Protein AF-X0WWQ0-F1 (afdb_monomer_lite)

Foldseek 3Di:
DDPPDPPDDPPQPDCLVVVLVVCLVDPDDDDQDDDPPPCSQVSVLSSLQVSLVVQDWDKDWAPQLQDDQADDRQKIFIDTRNHRDDGNVVDNTPDIDHRPDNDCPPPVD

Organism: NCBI:txid412755

pLDDT: mean 82.16, std 15.16, range [34.56, 94.69]

InterPro domains:
  IPR027417 P-loop containing nucleoside triphosphate hydrolase [G3DSA:3.40.50.300] (18-108)
  IPR027417 P-loop containing nucleoside triphosphate hydrolase [SSF52540] (30-73)
  IPR032319 Clp1, P-loop domain [PF16575] (34-104)
  IPR045116 Clp1/Grc3 [PTHR12755] (29-106)

Secondary structure (DSSP, 8-state):
-------------TTHHHHHHHHHHS--------STTSSHHHHHHHHHHHHHHTT--EEEEE--TTS-SSSSTTEEEEEEE-S--S-GGGSPPSEEEE---SS-TTT--

Sequence (109 aa):
MKHEDLTEEYFMPGDWLEIANKILKDRGTVLVLGATDTGKSICTLLFANFWAKYGRKVGIVDIDIGQSDLGPPTTMGMALINKPINSLKEFSTDNLYFVGSTSPLNYFL

Radius of gyration: 15.57 Å; chains: 1; bounding box: 29×33×59 Å

Structure (mmCIF, N/CA/C/O backbone):
data_AF-X0WWQ0-F1
#
_entry.id   AF-X0WWQ0-F1
#
loop_
_atom_site.group_PDB
_atom_site.id
_atom_site.type_symbol
_atom_site.label_atom_id
_atom_site.label_alt_id
_atom_site.label_comp_id
_atom_site.label_asym_id
_atom_site.label_entity_id
_atom_site.label_seq_id
_atom_site.pdbx_PDB_ins_code
_atom_site.Cartn_x
_atom_site.Cartn_y
_atom_site.Cartn_z
_atom_site.occupancy
_atom_site.B_iso_or_equiv
_atom_site.auth_seq_id
_atom_site.auth_comp_id
_atom_site.auth_asym_id
_atom_site.auth_atom_id
_atom_site.pdbx_PDB_model_num
ATOM 1 N N . MET A 1 1 ? 7.263 8.455 36.707 1.00 35.47 1 MET A N 1
ATOM 2 C CA . MET A 1 1 ? 8.291 7.577 36.116 1.00 35.47 1 MET A CA 1
ATOM 3 C C . MET A 1 1 ? 7.726 7.053 34.803 1.00 35.47 1 MET A C 1
ATOM 5 O O . MET A 1 1 ? 6.810 6.250 34.844 1.00 35.47 1 MET A O 1
ATOM 9 N N . LYS A 1 2 ? 8.210 7.639 33.697 1.00 35.00 2 LYS A N 1
ATOM 10 C CA . LYS A 1 2 ? 7.995 7.325 32.269 1.00 35.00 2 LYS A CA 1
ATOM 11 C C . LYS A 1 2 ? 6.549 7.260 31.744 1.00 35.00 2 LYS A C 1
ATOM 13 O O . LYS A 1 2 ? 5.991 6.193 31.538 1.00 35.00 2 LYS A O 1
ATOM 18 N N . HIS A 1 3 ? 6.006 8.447 31.465 1.00 34.56 3 HIS A N 1
ATOM 19 C CA . HIS A 1 3 ? 5.033 8.668 30.391 1.00 34.56 3 HIS A CA 1
ATOM 20 C C . HIS A 1 3 ? 5.819 9.079 29.135 1.00 34.56 3 HIS A C 1
ATOM 22 O O . HIS A 1 3 ? 5.924 10.260 28.827 1.00 34.56 3 HIS A O 1
ATOM 28 N N . GLU A 1 4 ? 6.445 8.114 28.471 1.00 46.06 4 GLU A N 1
ATOM 29 C CA . GLU A 1 4 ? 7.058 8.283 27.150 1.00 46.06 4 GLU A CA 1
ATOM 30 C C . GLU A 1 4 ? 6.406 7.240 26.249 1.00 46.06 4 GLU A C 1
ATOM 32 O O . GLU A 1 4 ? 6.555 6.052 26.512 1.00 46.06 4 GLU A O 1
ATOM 37 N N . ASP A 1 5 ? 5.546 7.717 25.345 1.00 35.25 5 ASP A N 1
ATOM 38 C CA . ASP A 1 5 ? 5.314 7.225 23.970 1.00 35.25 5 ASP A CA 1
ATOM 39 C C . ASP A 1 5 ? 4.093 7.962 23.377 1.00 35.25 5 ASP A C 1
ATOM 41 O O . ASP A 1 5 ? 3.143 7.386 22.853 1.00 35.25 5 ASP A O 1
ATOM 45 N N . LEU A 1 6 ? 4.106 9.296 23.503 1.00 42.22 6 LEU A N 1
ATOM 46 C CA . LEU A 1 6 ? 3.237 10.210 22.756 1.00 42.22 6 LEU A CA 1
ATOM 47 C C . LEU A 1 6 ? 3.937 10.645 21.458 1.00 42.22 6 LEU A C 1
ATOM 49 O O . LEU A 1 6 ? 3.964 11.830 21.132 1.00 42.22 6 LEU A O 1
ATOM 53 N N . THR A 1 7 ? 4.526 9.708 20.713 1.00 39.75 7 THR A N 1
ATOM 54 C CA . THR A 1 7 ? 4.941 9.980 19.335 1.00 39.75 7 THR A CA 1
ATOM 55 C C . THR A 1 7 ? 3.697 10.028 18.447 1.00 39.75 7 THR A C 1
ATOM 57 O O . THR A 1 7 ? 3.233 9.038 17.895 1.00 39.75 7 THR A O 1
ATOM 60 N N . GLU A 1 8 ? 3.146 11.237 18.377 1.00 44.94 8 GLU A N 1
ATOM 61 C CA . GLU A 1 8 ? 2.806 11.888 17.113 1.00 44.94 8 GLU A CA 1
ATOM 62 C C . GLU A 1 8 ? 1.703 11.213 16.284 1.00 44.94 8 GLU A C 1
ATOM 64 O O . GLU A 1 8 ? 1.904 10.359 15.425 1.00 44.94 8 GLU A O 1
ATOM 69 N N . GLU A 1 9 ? 0.487 11.689 16.541 1.00 55.41 9 GLU A N 1
ATOM 70 C CA . GLU A 1 9 ? -0.631 11.762 15.603 1.00 55.41 9 GLU A CA 1
ATOM 71 C C . GLU A 1 9 ? -0.123 11.896 14.151 1.00 55.41 9 GLU A C 1
ATOM 73 O O . GLU A 1 9 ? 0.520 12.892 13.836 1.00 55.41 9 GLU A O 1
ATOM 78 N N . TYR A 1 10 ? -0.335 10.886 13.288 1.00 62.50 10 TYR A N 1
ATOM 79 C CA . TYR A 1 10 ? 0.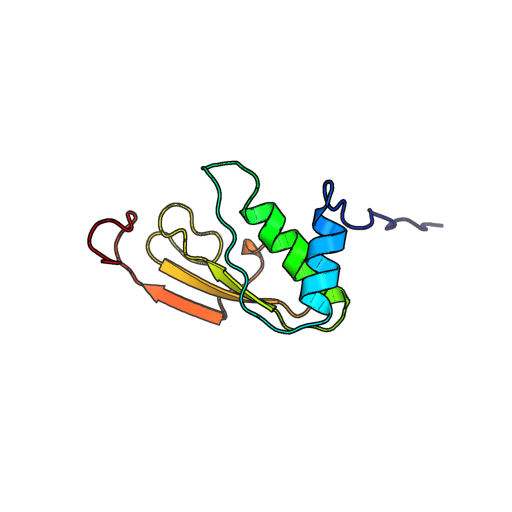169 10.889 11.904 1.00 62.50 10 TYR A CA 1
ATOM 80 C C . TYR A 1 10 ? -0.008 12.267 11.260 1.00 62.50 10 TYR A C 1
ATOM 82 O O . TYR A 1 10 ? -1.141 12.679 10.995 1.00 62.50 10 TYR A O 1
ATOM 90 N N . PHE A 1 11 ? 1.095 12.972 10.994 1.00 76.81 11 PHE A N 1
ATOM 91 C CA . PHE A 1 11 ? 1.030 14.207 10.230 1.00 76.81 11 PHE A CA 1
ATOM 92 C C . PHE A 1 11 ? 0.504 13.864 8.836 1.00 76.81 11 PHE A C 1
ATOM 94 O O . PHE A 1 11 ? 1.186 13.223 8.038 1.00 76.81 11 PHE A O 1
ATOM 101 N N . MET A 1 12 ? -0.738 14.257 8.569 1.00 87.44 12 MET A N 1
ATOM 102 C CA . MET A 1 12 ? -1.361 14.182 7.254 1.00 87.44 12 MET A CA 1
ATOM 103 C C . MET A 1 12 ? -1.150 15.537 6.568 1.00 87.44 12 MET A C 1
ATOM 105 O O . MET A 1 12 ? -1.735 16.523 7.018 1.00 87.44 12 MET A O 1
ATOM 109 N N . PRO A 1 13 ? -0.321 15.622 5.512 1.00 87.12 13 PRO A N 1
ATOM 110 C CA . PRO A 1 13 ? -0.047 16.880 4.829 1.00 87.12 13 PRO A CA 1
ATOM 111 C C . PRO A 1 13 ? -1.302 17.488 4.194 1.00 87.12 13 PRO A C 1
ATOM 113 O O . PRO A 1 13 ? -2.036 16.803 3.483 1.00 87.12 13 PRO A O 1
ATOM 116 N N . GLY A 1 14 ? -1.505 18.792 4.401 1.00 87.12 14 GLY A N 1
ATOM 117 C CA . GLY A 1 14 ? -2.559 19.569 3.742 1.00 87.12 14 GLY A CA 1
ATOM 118 C C . GLY A 1 14 ? -3.939 18.914 3.839 1.00 87.12 14 GLY A C 1
ATOM 119 O O . GLY A 1 14 ? -4.460 18.651 4.920 1.00 87.12 14 GLY A O 1
ATOM 120 N N . ASP A 1 15 ? -4.515 18.638 2.679 1.00 91.69 15 ASP A N 1
ATOM 121 C CA . ASP A 1 15 ? -5.892 18.203 2.470 1.00 91.69 15 ASP A CA 1
ATOM 122 C C . ASP A 1 15 ? -6.073 16.684 2.693 1.00 91.69 15 ASP A C 1
ATOM 124 O O . ASP A 1 15 ? -7.179 16.145 2.595 1.00 91.69 15 ASP A O 1
ATOM 128 N N . TRP A 1 16 ? -4.991 15.952 2.987 1.00 93.12 16 TRP A N 1
ATOM 129 C CA . TRP A 1 16 ? -4.993 14.486 3.057 1.00 93.12 16 TRP A CA 1
ATOM 130 C C . TRP A 1 16 ? -5.913 13.943 4.142 1.00 93.12 16 TRP A C 1
ATOM 132 O O . TRP A 1 16 ? -6.585 12.934 3.928 1.00 93.12 16 TRP A O 1
ATOM 142 N N . LEU A 1 17 ? -5.994 14.623 5.287 1.00 91.94 17 LEU A N 1
ATOM 143 C CA . LEU A 1 17 ? -6.887 14.216 6.368 1.00 91.94 17 LEU A CA 1
ATOM 144 C C . LEU A 1 17 ? -8.358 14.292 5.940 1.00 91.94 17 LEU A C 1
ATOM 146 O O . LEU A 1 17 ? -9.145 13.403 6.269 1.00 91.94 17 LEU A O 1
ATOM 150 N N . GLU A 1 18 ? -8.742 15.326 5.192 1.00 91.62 18 GLU A N 1
ATOM 151 C CA . GLU A 1 18 ? -10.106 15.471 4.676 1.00 91.62 18 GLU A CA 1
ATOM 152 C C . GLU A 1 18 ? -10.428 14.359 3.668 1.00 91.62 18 GLU A C 1
ATOM 154 O O . GLU A 1 18 ? -11.466 13.700 3.776 1.00 91.62 18 GLU A O 1
ATOM 159 N N . ILE A 1 19 ? -9.503 14.086 2.742 1.00 92.62 19 ILE A N 1
ATOM 160 C CA . ILE A 1 19 ? -9.634 13.020 1.740 1.00 92.62 19 ILE A CA 1
ATOM 161 C C . ILE A 1 19 ? -9.759 11.650 2.419 1.00 92.62 19 ILE A C 1
ATOM 163 O O . ILE A 1 19 ? -10.679 10.886 2.110 1.00 92.62 19 ILE A O 1
ATOM 167 N N . ALA A 1 20 ? -8.885 11.350 3.383 1.00 92.81 20 ALA A N 1
ATOM 168 C CA . ALA A 1 20 ? -8.904 10.096 4.126 1.00 92.81 20 ALA A CA 1
ATOM 169 C C . ALA A 1 20 ? -10.224 9.915 4.889 1.00 92.81 20 ALA A C 1
ATOM 171 O O . ALA A 1 20 ? -10.796 8.824 4.867 1.00 92.81 20 ALA A O 1
ATOM 172 N N . ASN A 1 21 ? -10.753 10.979 5.504 1.00 91.94 21 ASN A N 1
ATOM 173 C CA . ASN A 1 21 ? -12.059 10.960 6.166 1.00 91.94 21 ASN A CA 1
ATOM 174 C C . ASN A 1 21 ? -13.219 10.749 5.187 1.00 91.94 21 ASN A C 1
ATOM 176 O O . ASN A 1 21 ? -14.151 10.005 5.495 1.00 91.94 21 ASN A O 1
ATOM 180 N N . LYS A 1 22 ? -13.183 11.386 4.012 1.00 92.00 22 LYS A N 1
ATOM 181 C CA . LYS A 1 22 ? -14.210 11.213 2.978 1.00 92.00 22 LYS A CA 1
ATOM 182 C C . LYS A 1 22 ? -14.266 9.762 2.504 1.00 92.00 22 LYS A C 1
ATOM 184 O O . LYS A 1 22 ? -15.340 9.173 2.497 1.00 92.00 22 LYS A O 1
ATOM 189 N N . ILE A 1 23 ? -13.111 9.168 2.203 1.00 93.00 23 ILE A N 1
ATOM 190 C CA . ILE A 1 23 ? -13.015 7.765 1.778 1.00 93.00 23 ILE A CA 1
ATOM 191 C C . ILE A 1 23 ? -13.402 6.817 2.917 1.00 93.00 23 ILE A C 1
ATOM 193 O O . ILE A 1 23 ? -14.059 5.815 2.665 1.00 93.00 23 ILE A O 1
ATOM 197 N N . LEU A 1 24 ? -13.052 7.138 4.170 1.00 90.94 24 LEU A N 1
ATOM 198 C CA . LEU A 1 24 ? -13.397 6.312 5.330 1.00 90.94 24 LEU A CA 1
ATOM 199 C C . LEU A 1 24 ? -14.912 6.164 5.517 1.00 90.94 24 LEU A C 1
ATOM 201 O O . LEU A 1 24 ? -15.349 5.110 5.983 1.00 90.94 24 LEU A O 1
ATOM 205 N N . LYS A 1 25 ? -15.703 7.194 5.190 1.00 89.31 25 LYS A N 1
ATOM 206 C CA . LYS A 1 25 ? -17.174 7.142 5.271 1.00 89.31 25 LYS A CA 1
ATOM 207 C C . LYS A 1 25 ? -17.757 6.127 4.286 1.00 89.31 25 LYS A C 1
ATOM 209 O O . LYS A 1 25 ? -18.682 5.401 4.648 1.00 89.31 25 LYS A O 1
ATOM 214 N N . ASP A 1 26 ? -17.154 6.016 3.109 1.00 86.56 26 ASP A N 1
ATOM 215 C CA . ASP A 1 26 ? -17.554 5.084 2.060 1.00 86.56 26 ASP A CA 1
ATOM 216 C C . ASP A 1 26 ? -16.686 3.807 2.060 1.00 86.56 26 ASP A C 1
ATOM 218 O O . ASP A 1 26 ? -15.879 3.544 2.957 1.00 86.56 26 ASP A O 1
ATOM 222 N N . ARG A 1 27 ? -16.897 2.938 1.068 1.00 80.19 27 ARG A N 1
ATOM 223 C CA . ARG A 1 27 ? -15.960 1.868 0.698 1.00 80.19 27 ARG A CA 1
ATOM 224 C C . ARG A 1 27 ? -15.564 2.083 -0.755 1.00 80.19 27 ARG A C 1
ATOM 226 O O . ARG A 1 27 ? -16.402 2.481 -1.557 1.00 80.19 27 ARG A O 1
ATOM 233 N N . GLY A 1 28 ? -14.322 1.781 -1.109 1.00 87.31 28 GLY A N 1
ATOM 234 C CA . GLY A 1 28 ? -13.872 1.950 -2.485 1.00 87.31 28 GLY A CA 1
ATOM 235 C C . GLY A 1 28 ? -12.450 1.472 -2.722 1.00 87.31 28 GLY A C 1
ATOM 236 O O . GLY A 1 28 ? -11.773 1.011 -1.806 1.00 87.31 28 GLY A O 1
ATOM 237 N N . THR A 1 29 ? -12.028 1.595 -3.977 1.00 92.56 29 THR A N 1
ATOM 238 C CA . THR A 1 29 ? -10.649 1.361 -4.413 1.00 92.56 29 THR A CA 1
ATOM 239 C C . THR A 1 29 ? -9.978 2.708 -4.630 1.00 92.56 29 THR A C 1
ATOM 241 O O . THR A 1 29 ? -10.564 3.592 -5.254 1.00 92.56 29 THR A O 1
ATOM 244 N N . VAL A 1 30 ? -8.759 2.864 -4.118 1.00 93.94 30 VAL A N 1
ATOM 245 C CA . VAL A 1 30 ? -7.965 4.087 -4.253 1.00 93.94 30 VAL A CA 1
ATOM 246 C C . VAL A 1 30 ? -6.724 3.761 -5.064 1.00 93.94 30 VAL A C 1
ATOM 248 O O . VAL A 1 30 ? -5.972 2.859 -4.706 1.00 93.94 30 VAL A O 1
ATOM 251 N N . LEU A 1 31 ? -6.516 4.503 -6.149 1.00 94.44 31 LEU A N 1
ATOM 252 C CA . LEU A 1 31 ? -5.303 4.434 -6.952 1.00 94.44 31 LEU A CA 1
ATOM 253 C C . LEU A 1 31 ? -4.455 5.674 -6.664 1.00 94.44 31 LEU A C 1
ATOM 255 O O . LEU A 1 31 ? -4.903 6.797 -6.893 1.00 94.44 31 LEU A O 1
ATOM 259 N N . VAL A 1 32 ? -3.238 5.469 -6.162 1.00 93.44 32 VAL A N 1
ATOM 260 C CA . VAL A 1 32 ? -2.296 6.552 -5.850 1.00 93.44 32 VAL A CA 1
ATOM 261 C C . VAL A 1 32 ? -1.330 6.717 -7.022 1.00 93.44 32 VAL A C 1
ATOM 263 O O . VAL A 1 32 ? -0.526 5.831 -7.301 1.00 93.44 32 VAL A O 1
ATOM 266 N N . LEU A 1 33 ? -1.408 7.856 -7.711 1.00 92.12 33 LEU A N 1
ATOM 267 C CA . LEU A 1 33 ? -0.595 8.174 -8.889 1.00 92.12 33 LEU A CA 1
ATOM 268 C C . LEU A 1 33 ? 0.279 9.404 -8.642 1.00 92.12 33 LEU A C 1
ATOM 270 O O . LEU A 1 33 ? -0.092 10.309 -7.901 1.00 92.12 33 LEU A O 1
ATOM 274 N N . GLY A 1 34 ? 1.437 9.442 -9.297 1.00 90.69 34 GLY A N 1
ATOM 275 C CA . GLY A 1 34 ? 2.413 10.522 -9.168 1.00 90.69 34 GLY A CA 1
ATOM 276 C C . GLY A 1 34 ? 3.787 10.122 -9.702 1.00 90.69 34 GLY A C 1
ATOM 277 O O . GLY A 1 34 ? 4.109 8.934 -9.800 1.00 90.69 34 GLY A O 1
ATOM 278 N N .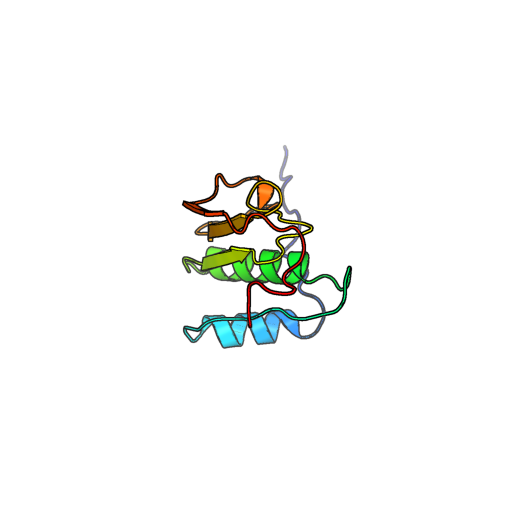 ALA A 1 35 ? 4.621 11.110 -10.025 1.00 90.31 35 ALA A N 1
ATOM 279 C CA . ALA A 1 35 ? 5.989 10.875 -10.492 1.00 90.31 35 ALA A CA 1
ATOM 280 C C . ALA A 1 35 ? 6.848 10.157 -9.431 1.00 90.31 35 ALA A C 1
ATOM 282 O O . ALA A 1 35 ? 6.451 10.038 -8.265 1.00 90.31 35 ALA A O 1
ATOM 283 N N . THR A 1 36 ? 8.014 9.646 -9.820 1.00 86.88 36 THR A N 1
ATOM 284 C CA . THR A 1 36 ? 8.992 9.049 -8.893 1.00 86.88 36 THR A CA 1
ATOM 285 C C . THR A 1 36 ? 9.307 10.014 -7.741 1.00 86.88 36 THR A C 1
ATOM 287 O O . THR A 1 36 ? 9.338 11.224 -7.947 1.00 86.88 36 THR A O 1
ATOM 290 N N . ASP A 1 37 ? 9.444 9.486 -6.522 1.00 86.50 37 ASP A N 1
ATOM 291 C CA . ASP A 1 37 ? 9.798 10.236 -5.302 1.00 86.50 37 ASP A CA 1
ATOM 292 C C . ASP A 1 37 ? 8.868 11.399 -4.901 1.00 86.50 37 ASP A C 1
ATOM 294 O O . ASP A 1 37 ? 9.243 12.289 -4.145 1.00 86.50 37 ASP A O 1
ATOM 298 N N . THR A 1 38 ? 7.602 11.363 -5.327 1.00 90.94 38 THR A N 1
ATOM 299 C CA . THR A 1 38 ? 6.571 12.350 -4.930 1.00 90.94 38 THR A CA 1
ATOM 300 C C . THR A 1 38 ? 5.810 11.998 -3.644 1.00 90.94 38 THR A C 1
ATOM 302 O O . THR A 1 38 ? 4.829 12.652 -3.305 1.00 90.94 38 THR A O 1
ATOM 305 N N . GLY A 1 39 ? 6.232 10.955 -2.918 1.00 90.62 39 GLY A N 1
ATOM 306 C CA . GLY A 1 39 ? 5.611 10.557 -1.646 1.00 90.62 39 GLY A CA 1
ATOM 307 C C . GLY A 1 39 ? 4.421 9.596 -1.759 1.00 90.62 39 GLY A C 1
ATOM 308 O O . GLY A 1 39 ? 3.672 9.445 -0.797 1.00 90.62 39 GLY A O 1
ATOM 309 N N . LYS A 1 40 ? 4.247 8.905 -2.895 1.00 92.25 40 LYS A N 1
ATOM 310 C CA . LYS A 1 40 ? 3.166 7.915 -3.099 1.00 92.25 40 LYS A CA 1
ATOM 311 C C . LYS A 1 40 ? 3.135 6.826 -2.024 1.00 92.25 40 LYS A C 1
ATOM 313 O O . LYS A 1 40 ? 2.088 6.606 -1.427 1.00 92.25 40 LYS A O 1
ATOM 318 N N . SER A 1 41 ? 4.274 6.188 -1.742 1.00 89.38 41 SER A N 1
ATOM 319 C CA . SER A 1 41 ? 4.356 5.121 -0.734 1.00 89.38 41 SER A CA 1
ATOM 320 C C . SER A 1 41 ? 3.998 5.635 0.663 1.00 89.38 41 SER A C 1
ATOM 322 O O . SER A 1 41 ? 3.290 4.962 1.407 1.00 89.38 41 SER A O 1
ATOM 324 N N . ILE A 1 42 ? 4.403 6.870 0.988 1.00 91.38 42 ILE A N 1
ATOM 325 C CA . ILE A 1 42 ? 4.040 7.540 2.244 1.00 91.38 42 ILE A CA 1
ATOM 326 C C . ILE A 1 42 ? 2.528 7.799 2.291 1.00 91.38 42 ILE A C 1
ATOM 328 O O . ILE A 1 42 ? 1.895 7.471 3.288 1.00 91.38 42 ILE A O 1
ATOM 332 N N . CYS A 1 43 ? 1.932 8.322 1.215 1.00 93.62 43 CYS A N 1
ATOM 333 C CA . CYS A 1 43 ? 0.485 8.529 1.115 1.00 93.62 43 CYS A CA 1
ATOM 334 C C . CYS A 1 43 ? -0.292 7.229 1.363 1.00 93.62 43 CYS A C 1
ATOM 336 O O . CYS A 1 43 ? -1.161 7.179 2.236 1.00 93.62 43 CYS A O 1
ATOM 338 N N . THR A 1 44 ? 0.087 6.153 0.667 1.00 93.81 44 THR A N 1
ATOM 339 C CA . THR A 1 44 ? -0.513 4.823 0.822 1.00 93.81 44 THR A CA 1
ATOM 340 C C . THR A 1 44 ? -0.420 4.321 2.264 1.00 93.81 44 THR A C 1
ATOM 342 O O . THR A 1 44 ? -1.425 3.885 2.827 1.00 93.81 44 THR A O 1
ATOM 345 N N . LEU A 1 45 ? 0.761 4.418 2.885 1.00 92.25 45 LEU A N 1
ATOM 346 C CA . LEU A 1 45 ? 0.993 3.982 4.262 1.00 92.25 45 LEU A CA 1
ATOM 347 C C . LEU A 1 45 ? 0.152 4.782 5.266 1.00 92.25 45 LEU A C 1
ATOM 349 O O . LEU A 1 45 ? -0.516 4.197 6.120 1.00 92.25 45 LEU A O 1
ATOM 353 N N . LEU A 1 46 ? 0.150 6.113 5.154 1.00 93.62 46 LEU A N 1
ATOM 354 C CA . LEU A 1 46 ? -0.599 6.987 6.055 1.00 93.62 46 LEU A CA 1
ATOM 355 C C . LEU A 1 46 ? -2.105 6.733 5.957 1.00 93.62 46 LEU A C 1
ATOM 357 O O . LEU A 1 46 ? -2.777 6.632 6.985 1.00 93.62 46 LEU A O 1
ATOM 361 N N . PHE A 1 47 ? -2.641 6.581 4.745 1.00 94.44 47 PHE A N 1
ATOM 362 C CA . PHE A 1 47 ? -4.066 6.319 4.537 1.00 94.44 47 PHE A CA 1
ATOM 363 C C . PHE A 1 47 ? -4.459 4.948 5.090 1.00 94.44 47 PHE A C 1
ATOM 365 O O . PHE A 1 47 ? -5.452 4.835 5.813 1.00 94.44 47 PHE A O 1
ATOM 372 N N . ALA A 1 48 ? -3.651 3.919 4.824 1.00 94.00 48 ALA A N 1
ATOM 373 C CA . ALA A 1 48 ? -3.888 2.583 5.351 1.00 94.00 48 ALA A CA 1
ATOM 374 C C . ALA A 1 48 ? -3.870 2.555 6.884 1.00 94.00 48 ALA A C 1
ATOM 376 O O . ALA A 1 48 ? -4.796 2.020 7.493 1.00 94.00 48 ALA A O 1
ATOM 377 N N . ASN A 1 49 ? -2.874 3.189 7.510 1.00 93.31 49 ASN A N 1
ATOM 378 C CA . ASN A 1 49 ? -2.776 3.299 8.964 1.00 93.31 49 ASN A CA 1
ATOM 379 C C . ASN A 1 49 ? -3.955 4.055 9.568 1.00 93.31 49 ASN A C 1
ATOM 381 O O . ASN A 1 49 ? -4.528 3.616 10.569 1.00 93.31 49 ASN A O 1
ATOM 385 N N . PHE A 1 50 ? -4.340 5.171 8.945 1.00 93.06 50 PHE A N 1
ATOM 386 C CA . PHE A 1 50 ? -5.494 5.951 9.359 1.00 93.06 50 PHE A CA 1
ATOM 387 C C . PHE A 1 50 ? -6.759 5.088 9.331 1.00 93.06 50 PHE A C 1
ATOM 389 O O . PHE A 1 50 ? -7.416 4.929 10.355 1.00 93.06 50 PHE A O 1
ATOM 396 N N . TRP A 1 51 ? -7.080 4.445 8.208 1.00 93.81 51 TRP A N 1
ATOM 397 C CA . TRP A 1 51 ? -8.287 3.622 8.106 1.00 93.81 51 TRP A CA 1
ATOM 398 C C . TRP A 1 51 ? -8.251 2.378 9.002 1.00 93.81 51 TRP A C 1
ATOM 400 O O . TRP A 1 51 ? -9.279 2.031 9.589 1.00 93.81 51 TRP A O 1
ATOM 410 N N . ALA A 1 52 ? -7.091 1.736 9.160 1.00 93.12 52 ALA A N 1
ATOM 411 C CA . ALA A 1 52 ? -6.913 0.603 10.066 1.00 93.12 52 ALA A CA 1
ATOM 412 C C . ALA A 1 52 ? -7.168 0.993 11.529 1.00 93.12 52 ALA A C 1
ATOM 414 O O . ALA A 1 52 ? -7.862 0.274 12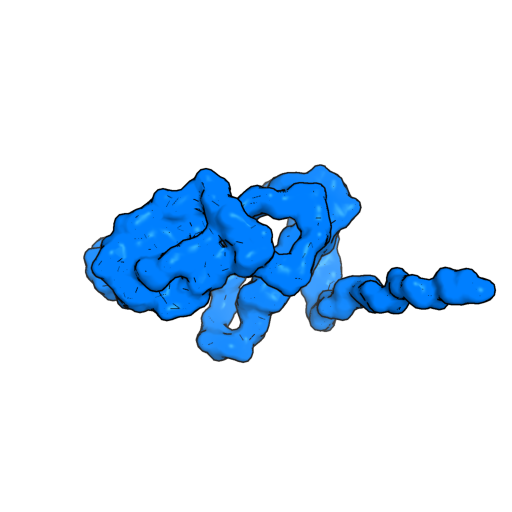.249 1.00 93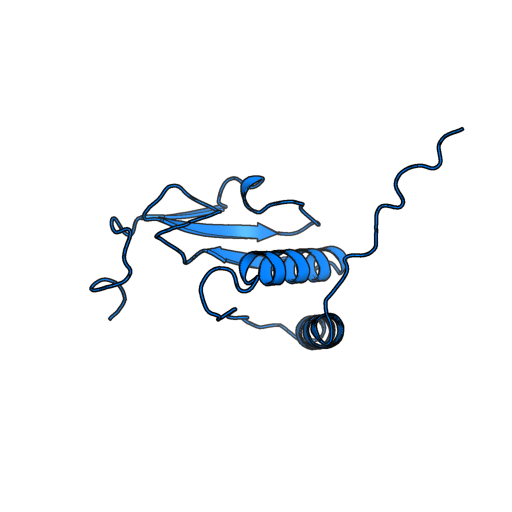.12 52 ALA A O 1
ATOM 415 N N . LYS A 1 53 ? -6.699 2.176 11.952 1.00 91.81 53 LYS A N 1
ATOM 416 C CA . LYS A 1 53 ? -6.992 2.741 13.279 1.00 91.81 53 LYS A CA 1
ATOM 417 C C . LYS A 1 53 ? -8.496 2.925 13.516 1.00 91.81 53 LYS A C 1
ATOM 419 O O . LYS A 1 53 ? -8.959 2.734 14.635 1.00 91.81 53 LYS A O 1
ATOM 424 N N . TYR A 1 54 ? -9.264 3.234 12.470 1.00 91.94 54 TYR A N 1
ATOM 425 C CA . TYR A 1 54 ? -10.731 3.324 12.516 1.00 91.94 54 TYR A CA 1
ATOM 426 C C . TYR A 1 54 ? -11.443 1.996 12.192 1.00 91.94 54 TYR A C 1
ATOM 428 O O . TYR A 1 54 ? -12.614 1.982 11.809 1.00 91.94 54 TYR A O 1
ATOM 436 N N . GLY A 1 55 ? -10.756 0.860 12.350 1.00 91.81 55 GLY A N 1
ATOM 437 C CA . GLY A 1 55 ? -11.350 -0.475 12.274 1.00 91.81 55 GLY A CA 1
ATOM 438 C C . GLY A 1 55 ? -11.591 -1.004 10.858 1.00 91.81 55 GLY A C 1
ATOM 439 O O . GLY A 1 55 ? -12.292 -2.007 10.693 1.00 91.81 55 GLY A O 1
ATOM 440 N N . ARG A 1 56 ? -11.040 -0.368 9.815 1.00 92.94 56 ARG A N 1
ATOM 441 C CA . ARG A 1 56 ? -11.070 -0.926 8.454 1.00 92.94 56 ARG A CA 1
ATOM 442 C C . ARG A 1 56 ? -9.991 -2.001 8.289 1.00 92.94 56 ARG A C 1
ATOM 444 O O . ARG A 1 56 ? -8.896 -1.890 8.822 1.00 92.94 56 ARG A O 1
ATOM 451 N N . LYS A 1 57 ? -10.292 -3.020 7.482 1.00 93.25 57 LYS A N 1
ATOM 452 C CA . LYS A 1 57 ? -9.273 -3.895 6.886 1.00 93.25 57 LYS A CA 1
ATOM 453 C C . LYS A 1 57 ? -8.941 -3.337 5.507 1.00 93.25 57 LYS A C 1
ATOM 455 O O . LYS A 1 57 ? -9.840 -3.243 4.673 1.00 93.25 57 LYS A O 1
ATOM 460 N N . VAL A 1 58 ? -7.694 -2.939 5.293 1.00 94.69 58 VAL A N 1
ATOM 461 C CA . VAL A 1 58 ? -7.233 -2.257 4.079 1.00 94.69 58 VAL A CA 1
ATOM 462 C C . VAL A 1 58 ? -6.358 -3.213 3.283 1.00 94.69 58 VAL A C 1
ATOM 464 O O . VAL A 1 58 ? -5.331 -3.658 3.780 1.00 94.69 58 VAL A O 1
ATOM 467 N N . GLY A 1 59 ? -6.763 -3.539 2.058 1.00 94.19 59 GLY A N 1
ATOM 468 C CA . GLY A 1 59 ? -5.895 -4.238 1.114 1.00 94.19 59 GLY A CA 1
ATOM 469 C C . GLY A 1 59 ? -5.005 -3.232 0.394 1.00 94.19 59 GLY A C 1
ATOM 470 O O . GLY A 1 59 ? -5.519 -2.297 -0.216 1.00 94.19 59 GLY A O 1
ATOM 471 N N . ILE A 1 60 ? -3.693 -3.418 0.465 1.00 93.81 60 ILE A N 1
ATOM 472 C CA . ILE A 1 60 ? -2.710 -2.657 -0.305 1.00 93.81 60 ILE A CA 1
ATOM 473 C C . ILE A 1 60 ? -2.195 -3.569 -1.403 1.00 93.81 60 ILE A C 1
ATOM 475 O O . ILE A 1 60 ? -1.770 -4.684 -1.112 1.00 93.81 60 ILE A O 1
ATOM 479 N N . VAL A 1 61 ? -2.241 -3.089 -2.643 1.00 92.19 61 VAL A N 1
ATOM 480 C CA . VAL A 1 61 ? -1.662 -3.767 -3.803 1.00 92.19 61 VAL A CA 1
ATOM 481 C C . VAL A 1 61 ? -0.468 -2.944 -4.267 1.00 92.19 61 VAL A C 1
ATOM 483 O O . VAL A 1 61 ? -0.627 -1.783 -4.644 1.00 92.19 61 VAL A O 1
ATOM 486 N N . ASP A 1 62 ? 0.712 -3.545 -4.217 1.00 89.25 62 ASP A N 1
ATOM 487 C CA . ASP A 1 62 ? 1.939 -2.986 -4.765 1.00 89.25 62 ASP A CA 1
ATOM 488 C C . ASP A 1 62 ? 2.102 -3.445 -6.215 1.00 89.25 62 ASP A C 1
ATOM 490 O O . ASP A 1 62 ? 2.211 -4.641 -6.504 1.00 89.25 62 ASP A O 1
ATOM 494 N N . ILE A 1 63 ? 2.068 -2.468 -7.118 1.00 85.75 63 ILE A N 1
ATOM 495 C CA . ILE A 1 63 ? 2.190 -2.651 -8.565 1.00 85.75 63 ILE A CA 1
ATOM 496 C C . ILE A 1 63 ? 3.503 -2.076 -9.116 1.00 85.75 63 ILE A C 1
ATOM 498 O O . ILE A 1 63 ? 3.698 -2.074 -10.333 1.00 85.75 63 ILE A O 1
ATOM 502 N N . ASP A 1 64 ? 4.409 -1.591 -8.259 1.00 82.06 64 ASP A N 1
ATOM 503 C CA . ASP A 1 64 ? 5.722 -1.104 -8.685 1.00 82.06 64 ASP A CA 1
ATOM 504 C C . ASP A 1 64 ? 6.708 -2.273 -8.817 1.00 82.06 64 ASP A C 1
ATOM 506 O O . ASP A 1 64 ? 7.545 -2.545 -7.962 1.00 82.06 64 ASP A O 1
ATOM 510 N N . ILE A 1 65 ? 6.622 -2.990 -9.937 1.00 80.88 65 ILE A N 1
ATOM 511 C CA . ILE A 1 65 ? 7.477 -4.155 -10.221 1.00 80.88 65 ILE A CA 1
ATOM 512 C C . ILE A 1 65 ? 8.985 -3.839 -10.282 1.00 80.88 65 ILE A C 1
ATOM 514 O O . ILE A 1 65 ? 9.802 -4.765 -10.235 1.00 80.88 65 ILE A O 1
ATOM 518 N N . GLY A 1 66 ? 9.362 -2.560 -10.413 1.00 75.12 66 GLY A N 1
ATOM 519 C CA . GLY A 1 66 ? 10.752 -2.107 -10.453 1.00 75.12 66 GLY A CA 1
ATOM 520 C C . GLY A 1 66 ? 11.331 -1.790 -9.071 1.00 75.12 66 GLY A C 1
ATOM 521 O O . GLY A 1 66 ? 12.532 -1.970 -8.868 1.00 75.12 66 GLY A O 1
ATOM 522 N N . GLN A 1 67 ? 10.495 -1.342 -8.131 1.00 74.25 67 GLN A N 1
ATOM 523 C CA . GLN A 1 67 ? 10.877 -0.929 -6.773 1.00 74.25 67 GLN A CA 1
ATOM 524 C C . GLN A 1 67 ? 9.889 -1.459 -5.719 1.00 74.25 67 GLN A C 1
ATOM 526 O O . GLN A 1 67 ? 9.492 -0.739 -4.808 1.00 74.25 67 GLN A O 1
ATOM 531 N N . SER A 1 68 ? 9.494 -2.727 -5.853 1.00 77.94 68 SER A N 1
ATOM 532 C CA . SER A 1 68 ? 8.488 -3.349 -4.987 1.00 77.94 68 SER A CA 1
ATOM 533 C C . SER A 1 68 ? 8.903 -3.320 -3.510 1.00 77.94 68 SER A C 1
ATOM 535 O O . SER A 1 68 ? 10.009 -3.728 -3.143 1.00 77.94 68 SER A O 1
ATOM 537 N N . ASP A 1 69 ? 7.976 -2.883 -2.661 1.00 76.44 69 ASP A N 1
ATOM 538 C CA . ASP A 1 69 ? 8.087 -2.844 -1.204 1.00 76.44 69 ASP A CA 1
ATOM 539 C C . ASP A 1 69 ? 7.521 -4.115 -0.541 1.00 76.44 69 ASP A C 1
ATOM 541 O O . ASP A 1 69 ? 7.899 -4.433 0.588 1.00 76.44 69 ASP A O 1
ATOM 545 N N . LEU A 1 70 ? 6.619 -4.839 -1.220 1.00 82.19 70 LEU A N 1
ATOM 546 C CA . LEU A 1 70 ? 5.887 -5.994 -0.668 1.00 82.19 70 LEU A CA 1
ATOM 547 C C . LEU A 1 70 ? 6.438 -7.368 -1.092 1.00 82.19 70 LEU A C 1
ATOM 549 O O . LEU A 1 70 ? 6.204 -8.382 -0.428 1.00 82.19 70 LEU A O 1
ATOM 553 N N . GLY A 1 71 ? 7.166 -7.427 -2.198 1.00 81.06 71 GLY A N 1
ATOM 554 C CA . GLY A 1 71 ? 7.709 -8.662 -2.754 1.00 81.06 71 GLY A CA 1
ATOM 555 C C . GLY A 1 71 ? 9.115 -8.493 -3.321 1.00 81.06 71 GLY A C 1
ATOM 556 O O . GLY A 1 71 ? 9.640 -7.377 -3.378 1.00 81.06 71 GLY A O 1
ATOM 557 N N . PRO A 1 72 ? 9.751 -9.594 -3.760 1.00 83.06 72 PRO A N 1
ATOM 558 C CA . PRO A 1 72 ? 11.001 -9.504 -4.501 1.00 83.06 72 PRO A CA 1
ATOM 559 C C . PRO A 1 72 ? 10.799 -8.713 -5.808 1.00 83.06 72 PRO A C 1
ATOM 561 O O . PRO A 1 72 ? 9.664 -8.582 -6.285 1.00 83.06 72 PRO A O 1
ATOM 564 N N . PRO A 1 73 ? 11.882 -8.219 -6.436 1.00 82.75 73 PRO A N 1
ATOM 565 C CA . PRO A 1 73 ? 11.795 -7.575 -7.744 1.00 82.75 73 PRO A CA 1
ATOM 566 C C . PRO A 1 73 ? 10.990 -8.420 -8.734 1.00 82.75 73 PRO A C 1
ATOM 568 O O . PRO A 1 73 ? 11.040 -9.651 -8.671 1.00 82.75 73 PRO A O 1
ATOM 571 N N . THR A 1 74 ? 10.300 -7.775 -9.680 1.00 85.94 74 THR A N 1
ATOM 572 C CA . THR A 1 74 ? 9.466 -8.425 -10.715 1.00 85.94 74 THR A CA 1
ATOM 573 C C . THR A 1 74 ? 8.174 -9.089 -10.222 1.00 85.94 74 THR A C 1
ATOM 575 O O . THR A 1 74 ? 7.564 -9.878 -10.951 1.00 85.94 74 THR A O 1
ATOM 578 N N . THR A 1 75 ? 7.727 -8.773 -9.005 1.00 87.06 75 THR A N 1
ATOM 579 C CA . THR A 1 75 ? 6.447 -9.251 -8.469 1.00 87.06 75 THR A CA 1
ATOM 580 C C . THR A 1 75 ? 5.486 -8.106 -8.187 1.00 87.06 75 THR A C 1
ATOM 582 O O . THR A 1 75 ? 5.907 -6.987 -7.913 1.00 87.06 75 THR A O 1
ATOM 585 N N . MET A 1 76 ? 4.191 -8.402 -8.267 1.00 88.81 76 MET A N 1
ATOM 586 C CA . MET A 1 76 ? 3.146 -7.591 -7.648 1.00 88.81 76 MET A CA 1
ATOM 587 C C . MET A 1 76 ? 2.733 -8.258 -6.341 1.00 88.81 76 MET A C 1
ATOM 589 O O . MET A 1 76 ? 2.525 -9.475 -6.310 1.00 88.81 76 MET A O 1
ATOM 593 N N . GLY A 1 77 ? 2.612 -7.474 -5.276 1.00 89.50 77 GLY A N 1
ATOM 594 C CA . GLY A 1 77 ? 2.291 -7.969 -3.939 1.00 89.50 77 GLY A CA 1
ATOM 595 C C . GLY A 1 77 ? 0.971 -7.423 -3.420 1.00 89.50 77 GLY A C 1
ATOM 596 O O . GLY A 1 77 ? 0.571 -6.315 -3.763 1.00 89.50 77 GLY A O 1
ATOM 597 N N . MET A 1 78 ? 0.302 -8.184 -2.557 1.00 91.56 78 MET A N 1
ATOM 598 C CA . MET A 1 78 ? -0.817 -7.685 -1.761 1.00 91.56 78 MET A CA 1
ATOM 599 C C . MET A 1 78 ? -0.581 -7.944 -0.275 1.00 91.56 78 MET A C 1
ATOM 601 O O . MET A 1 78 ? -0.188 -9.049 0.100 1.00 91.56 78 MET A O 1
ATOM 605 N N . ALA A 1 79 ? -0.883 -6.953 0.560 1.00 91.06 79 ALA A N 1
ATOM 606 C CA . ALA A 1 79 ? -0.920 -7.086 2.013 1.00 91.06 79 ALA A CA 1
ATOM 607 C C . ALA A 1 79 ? -2.239 -6.550 2.585 1.00 91.06 79 ALA A C 1
ATOM 609 O O . ALA A 1 79 ? -2.787 -5.554 2.107 1.00 91.06 79 ALA A O 1
ATOM 610 N N . LEU A 1 80 ? -2.743 -7.204 3.627 1.00 92.62 80 LEU A N 1
ATOM 611 C CA . LEU A 1 80 ? -3.945 -6.838 4.354 1.00 92.62 80 LEU A CA 1
ATOM 612 C C . LEU A 1 80 ? -3.575 -6.182 5.685 1.00 92.62 80 LEU A C 1
ATOM 614 O O . LEU A 1 80 ? -3.164 -6.828 6.647 1.00 92.62 80 LEU A O 1
ATOM 618 N N . ILE A 1 81 ? -3.802 -4.878 5.763 1.00 91.62 81 ILE A N 1
ATOM 619 C CA . ILE A 1 81 ? -3.507 -4.065 6.936 1.00 91.62 81 ILE A CA 1
ATOM 620 C C . ILE A 1 81 ? -4.769 -3.936 7.791 1.00 91.62 81 ILE A C 1
ATOM 622 O O . ILE A 1 81 ? -5.809 -3.456 7.338 1.00 91.62 81 ILE A O 1
ATOM 626 N N . ASN A 1 82 ? -4.695 -4.388 9.041 1.00 91.00 82 ASN A N 1
ATOM 627 C CA . ASN A 1 82 ? -5.795 -4.322 10.015 1.00 91.00 82 ASN A CA 1
ATOM 628 C C . ASN A 1 82 ? -5.409 -3.619 11.329 1.00 91.00 82 ASN A C 1
ATOM 630 O O . ASN A 1 82 ? -6.231 -3.516 12.237 1.00 91.00 82 ASN A O 1
ATOM 634 N N . LYS A 1 83 ? -4.166 -3.139 11.419 1.00 90.69 83 LYS A N 1
ATOM 635 C CA . LYS A 1 83 ? -3.611 -2.327 12.504 1.00 90.69 83 LYS A CA 1
ATOM 636 C C . LYS A 1 83 ? -2.566 -1.367 11.917 1.00 90.69 83 LYS A C 1
ATOM 638 O O . LYS A 1 83 ? -2.070 -1.661 10.833 1.00 90.69 83 LYS A O 1
ATOM 643 N N . PRO A 1 84 ? -2.230 -0.256 12.591 1.00 88.75 84 PRO A N 1
ATOM 644 C CA . PRO A 1 84 ? -1.187 0.653 12.120 1.00 88.75 84 PRO A CA 1
ATOM 645 C C . PRO A 1 84 ? 0.204 -0.004 12.076 1.00 88.75 84 PRO A C 1
ATOM 647 O O . PRO A 1 84 ? 0.509 -0.854 12.916 1.00 88.75 84 PRO A O 1
ATOM 650 N N . ILE A 1 85 ? 1.016 0.381 11.090 1.00 88.94 85 ILE A N 1
ATOM 651 C CA . ILE A 1 85 ? 2.313 -0.219 10.728 1.00 88.94 85 ILE A CA 1
ATOM 652 C C . ILE A 1 85 ? 3.332 0.876 10.375 1.00 88.94 85 ILE A C 1
ATOM 654 O O . ILE A 1 85 ? 2.934 1.952 9.922 1.00 88.94 85 ILE A O 1
ATOM 658 N N . ASN A 1 86 ? 4.638 0.636 10.545 1.00 86.12 86 ASN A N 1
ATOM 659 C CA . ASN A 1 86 ? 5.646 1.654 10.188 1.00 86.12 86 ASN A CA 1
ATOM 660 C C . ASN A 1 86 ? 6.173 1.489 8.761 1.00 86.12 86 ASN A C 1
ATOM 662 O O . ASN A 1 86 ? 6.673 2.444 8.173 1.00 86.12 86 ASN A O 1
ATOM 666 N N . SER A 1 87 ? 6.067 0.286 8.196 1.00 84.94 87 SER A N 1
ATOM 667 C CA . SER A 1 87 ? 6.527 -0.009 6.843 1.00 84.94 87 SER A CA 1
ATOM 668 C C . SER A 1 87 ? 5.780 -1.197 6.249 1.00 84.94 87 SER A C 1
ATOM 670 O O . SER A 1 87 ? 5.480 -2.164 6.946 1.00 84.94 87 SER A O 1
ATOM 672 N N . LEU A 1 88 ? 5.538 -1.160 4.934 1.00 80.38 88 LEU A N 1
ATOM 673 C CA . LEU A 1 88 ? 4.993 -2.304 4.193 1.00 80.38 88 LEU A CA 1
ATOM 674 C C . LEU A 1 88 ? 5.935 -3.514 4.223 1.00 80.38 88 LEU A C 1
ATOM 676 O O . LEU A 1 88 ? 5.469 -4.649 4.191 1.00 80.38 88 LEU A O 1
ATOM 680 N N . LYS A 1 89 ? 7.242 -3.280 4.400 1.00 78.19 89 LYS A N 1
ATOM 681 C CA . LYS A 1 89 ? 8.272 -4.327 4.507 1.00 78.19 89 LYS A CA 1
ATOM 682 C C . LYS A 1 89 ? 8.135 -5.193 5.762 1.00 78.19 89 LYS A C 1
ATOM 684 O O . LYS A 1 89 ? 8.783 -6.228 5.859 1.00 78.19 89 LYS A O 1
ATOM 689 N N . GLU A 1 90 ? 7.322 -4.772 6.732 1.00 72.75 90 GLU A N 1
ATOM 690 C CA . GLU A 1 90 ? 7.034 -5.552 7.941 1.00 72.75 90 GLU A CA 1
ATOM 691 C C . GLU A 1 90 ? 6.089 -6.736 7.668 1.00 72.75 90 GLU A C 1
ATOM 693 O O . GLU A 1 90 ? 5.965 -7.620 8.515 1.00 72.75 90 GLU A O 1
ATOM 698 N N . PHE A 1 91 ? 5.424 -6.774 6.506 1.00 69.38 91 PHE A N 1
ATOM 699 C CA . PHE A 1 91 ? 4.462 -7.817 6.160 1.00 69.38 91 PHE A CA 1
ATOM 700 C C . PHE A 1 91 ? 5.075 -8.854 5.226 1.00 69.38 91 PHE A C 1
ATOM 702 O O . PHE A 1 91 ? 5.592 -8.531 4.159 1.00 69.38 91 PHE A O 1
ATOM 709 N N . SER A 1 92 ? 4.928 -10.130 5.591 1.00 65.12 92 SER A N 1
ATOM 710 C CA . SER A 1 92 ? 4.926 -11.196 4.593 1.00 65.12 92 SER A CA 1
ATOM 711 C C . SER A 1 92 ? 3.709 -10.976 3.702 1.00 65.12 92 SER A C 1
ATOM 713 O O . SER A 1 92 ? 2.587 -10.923 4.207 1.00 65.12 92 SER A O 1
ATOM 715 N N . THR A 1 93 ? 3.925 -10.819 2.402 1.00 71.50 93 THR A N 1
ATOM 716 C CA . THR A 1 93 ? 2.848 -10.658 1.426 1.00 71.50 93 THR A CA 1
ATOM 717 C C . THR A 1 93 ? 1.790 -11.744 1.578 1.00 71.50 93 THR A C 1
ATOM 719 O O . THR A 1 93 ? 2.112 -12.930 1.623 1.00 71.50 93 THR A O 1
ATOM 722 N N . ASP A 1 94 ? 0.520 -11.340 1.634 1.00 76.94 94 ASP A N 1
ATOM 723 C CA . ASP A 1 94 ? -0.604 -12.280 1.671 1.00 76.94 94 ASP A CA 1
ATOM 724 C C . ASP A 1 94 ? -0.772 -12.976 0.319 1.00 76.94 94 ASP A C 1
ATOM 726 O O . ASP A 1 94 ? -1.172 -14.135 0.254 1.00 76.94 94 ASP A O 1
ATOM 730 N N . ASN A 1 95 ? -0.469 -12.262 -0.770 1.00 83.38 95 ASN A N 1
ATOM 731 C CA . ASN A 1 95 ? -0.437 -12.804 -2.124 1.00 83.38 95 ASN A CA 1
ATOM 732 C C . ASN A 1 95 ? 0.702 -12.172 -2.930 1.00 83.38 95 ASN A C 1
ATOM 734 O O . ASN A 1 95 ? 1.005 -10.989 -2.765 1.00 83.38 95 ASN A O 1
ATOM 738 N N . LEU A 1 96 ? 1.282 -12.957 -3.839 1.00 88.19 96 LEU A N 1
ATOM 739 C CA . LEU A 1 96 ? 2.292 -12.522 -4.801 1.00 88.19 96 LEU A CA 1
ATOM 740 C C . LEU A 1 96 ? 1.931 -13.019 -6.197 1.00 88.19 96 LEU A C 1
ATOM 742 O O . LEU A 1 96 ? 1.516 -14.164 -6.374 1.00 88.19 96 LEU A O 1
ATOM 746 N N . TYR A 1 97 ? 2.157 -12.169 -7.190 1.00 87.88 97 TYR A N 1
ATOM 747 C CA . TYR A 1 97 ? 2.071 -12.520 -8.599 1.00 87.88 97 TYR A CA 1
ATOM 748 C C . TYR A 1 97 ? 3.405 -12.227 -9.283 1.00 87.88 97 TYR A C 1
ATOM 750 O O . TYR A 1 97 ? 3.888 -11.094 -9.254 1.00 87.88 97 TYR A O 1
ATOM 758 N N . PHE A 1 98 ? 4.011 -13.244 -9.898 1.00 88.88 98 PHE A N 1
ATOM 759 C CA . PHE A 1 98 ? 5.272 -13.099 -10.622 1.00 88.88 98 PHE A CA 1
ATOM 760 C C . PHE A 1 98 ? 5.021 -12.564 -12.032 1.00 88.88 98 PHE A C 1
ATOM 762 O O . PHE A 1 98 ? 4.402 -13.234 -12.855 1.00 88.88 98 PHE A O 1
ATOM 769 N N . VAL A 1 99 ? 5.518 -11.357 -12.302 1.00 87.06 99 VAL A N 1
ATOM 770 C CA . VAL A 1 99 ? 5.462 -10.727 -13.629 1.00 87.06 99 VAL A CA 1
ATOM 771 C C . VAL A 1 99 ? 6.678 -11.130 -14.463 1.00 87.06 99 VAL A C 1
ATOM 773 O O . VAL A 1 99 ? 6.563 -11.300 -15.671 1.00 87.06 99 VAL A O 1
ATOM 776 N N . GLY A 1 100 ? 7.844 -11.303 -13.828 1.00 84.25 100 GLY A N 1
ATOM 777 C CA . GLY A 1 100 ? 9.085 -11.685 -14.514 1.00 84.25 100 GLY A CA 1
ATOM 778 C C . GLY A 1 100 ? 9.735 -10.558 -15.322 1.00 84.25 100 GLY A C 1
ATOM 779 O O . GLY A 1 100 ? 10.640 -10.804 -16.115 1.00 84.25 100 GLY A O 1
ATOM 780 N N . SER A 1 101 ? 9.301 -9.317 -15.099 1.00 80.94 101 SER A N 1
ATOM 781 C CA . SER A 1 101 ? 9.877 -8.109 -15.683 1.00 80.94 101 SER A CA 1
ATOM 782 C C . SER A 1 101 ? 9.986 -7.012 -14.629 1.00 80.94 101 SER A C 1
ATOM 784 O O . SER A 1 101 ? 9.138 -6.907 -13.746 1.00 80.94 101 SER A O 1
ATOM 786 N N . THR A 1 102 ? 11.030 -6.189 -14.724 1.00 80.62 102 THR A N 1
ATOM 787 C CA . THR A 1 102 ? 11.195 -4.958 -13.928 1.00 80.62 102 THR A CA 1
ATOM 788 C C . THR A 1 102 ? 10.596 -3.735 -14.623 1.00 80.62 102 THR A C 1
ATOM 790 O O . THR A 1 102 ? 10.608 -2.639 -14.070 1.00 80.62 102 THR A O 1
ATOM 793 N N . SER A 1 103 ? 10.077 -3.909 -15.843 1.00 77.06 103 SER A N 1
ATOM 794 C CA . SER A 1 103 ? 9.394 -2.871 -16.606 1.00 77.06 103 SER A CA 1
ATOM 795 C C . SER A 1 103 ? 7.977 -3.314 -16.971 1.00 77.06 103 SER A C 1
ATOM 797 O O . SER A 1 103 ? 7.800 -4.438 -17.451 1.00 77.06 103 SER A O 1
ATOM 799 N N . PRO A 1 104 ? 6.968 -2.444 -16.799 1.00 71.38 104 PRO A N 1
ATOM 800 C CA . PRO A 1 104 ? 5.595 -2.760 -17.186 1.00 71.38 104 PRO A CA 1
ATOM 801 C C . PRO A 1 104 ? 5.399 -2.774 -18.709 1.00 71.38 104 PRO A C 1
ATOM 803 O O . PRO A 1 104 ? 4.365 -3.243 -19.190 1.00 71.38 104 PRO A O 1
ATOM 806 N N . LEU A 1 105 ? 6.379 -2.276 -19.477 1.00 72.25 105 LEU A N 1
ATOM 807 C CA . LEU A 1 105 ? 6.340 -2.259 -20.937 1.00 72.25 105 LEU A CA 1
ATOM 808 C C . LEU A 1 105 ? 6.164 -3.696 -21.470 1.00 72.25 105 LEU A C 1
ATOM 810 O O . LEU A 1 105 ? 6.955 -4.576 -21.136 1.00 72.25 105 LEU A O 1
ATOM 814 N N . ASN A 1 106 ? 5.146 -3.914 -22.310 1.00 64.44 106 ASN A N 1
ATOM 815 C CA . ASN A 1 106 ? 4.755 -5.200 -22.922 1.00 64.44 106 ASN A CA 1
ATOM 816 C C . ASN A 1 106 ? 4.058 -6.236 -22.013 1.00 64.44 106 ASN A C 1
ATOM 818 O O . ASN A 1 106 ? 3.820 -7.349 -22.474 1.00 64.44 106 ASN A O 1
ATOM 822 N N . TYR A 1 107 ? 3.718 -5.900 -20.762 1.00 62.16 107 TYR A N 1
ATOM 823 C CA . TYR A 1 107 ? 3.012 -6.823 -19.850 1.00 62.16 107 TYR A CA 1
ATOM 824 C C . TYR A 1 107 ? 1.608 -6.362 -19.438 1.00 62.16 107 TYR A C 1
ATOM 826 O O . TYR A 1 107 ? 0.810 -7.181 -18.990 1.00 62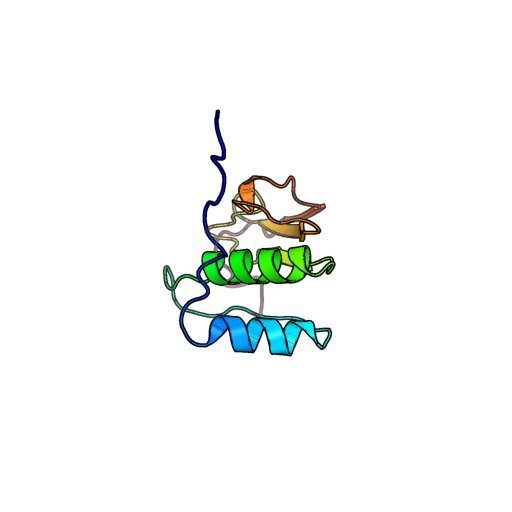.16 107 TYR A O 1
ATOM 834 N N . PHE A 1 108 ? 1.294 -5.071 -19.589 1.00 60.28 108 PHE A N 1
ATOM 835 C CA . PHE A 1 108 ? 0.032 -4.481 -19.122 1.00 60.28 108 PHE A CA 1
ATOM 836 C C . PHE A 1 108 ? -0.806 -3.806 -20.225 1.00 60.28 108 PHE A C 1
ATOM 838 O O . PHE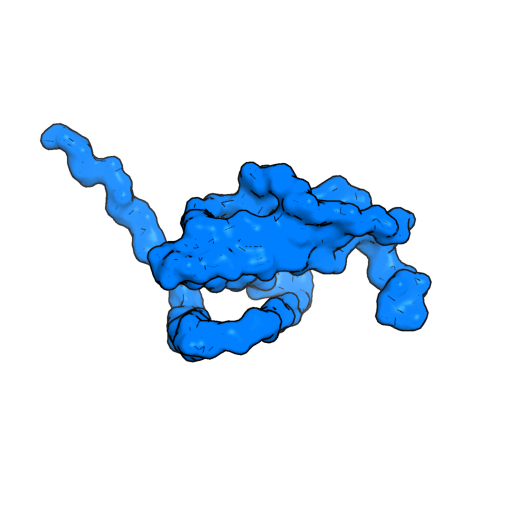 A 1 108 ? -1.746 -3.079 -19.905 1.00 60.28 108 PHE A O 1
ATOM 845 N N . LEU A 1 109 ? -0.490 -4.054 -21.505 1.00 51.19 109 LEU A N 1
ATOM 846 C CA . LEU A 1 109 ? -1.254 -3.618 -22.684 1.00 51.19 109 LEU A CA 1
ATOM 847 C C . LEU A 1 109 ? -1.246 -4.701 -23.765 1.00 51.19 109 LEU A C 1
ATOM 849 O O . LEU A 1 109 ? -0.136 -5.201 -24.056 1.00 51.19 109 LEU A O 1
#